Protein AF-A0A523UEN7-F1 (afdb_monomer_lite)

pLDDT: mean 94.12, std 9.46, range [45.19, 98.31]

Structure (mmCIF, N/CA/C/O backbone):
data_AF-A0A523UEN7-F1
#
_entry.id   AF-A0A523UEN7-F1
#
loop_
_atom_site.group_PDB
_atom_site.id
_atom_site.type_symbol
_atom_site.label_atom_id
_atom_site.label_alt_id
_atom_site.label_comp_id
_atom_site.label_asym_id
_atom_site.label_entity_id
_atom_site.label_seq_id
_atom_site.pdbx_PDB_ins_code
_atom_site.Cartn_x
_atom_site.Cartn_y
_atom_site.Cartn_z
_atom_site.occupancy
_atom_site.B_iso_or_equiv
_atom_site.auth_seq_id
_atom_site.auth_comp_id
_atom_site.auth_asym_id
_atom_site.auth_atom_id
_atom_site.pdbx_PDB_model_num
ATOM 1 N N . ALA A 1 1 ? 0.477 -10.254 -5.216 1.00 74.88 1 ALA A N 1
ATOM 2 C CA . ALA A 1 1 ? 1.457 -9.249 -4.715 1.00 74.88 1 ALA A CA 1
ATOM 3 C C . ALA A 1 1 ? 2.914 -9.585 -5.090 1.00 74.88 1 ALA A C 1
ATOM 5 O O . ALA A 1 1 ? 3.383 -10.688 -4.834 1.00 74.88 1 ALA A O 1
ATOM 6 N N . VAL A 1 2 ? 3.632 -8.623 -5.677 1.00 90.69 2 VAL A N 1
ATOM 7 C CA . VAL A 1 2 ? 5.045 -8.638 -6.107 1.00 90.69 2 VAL A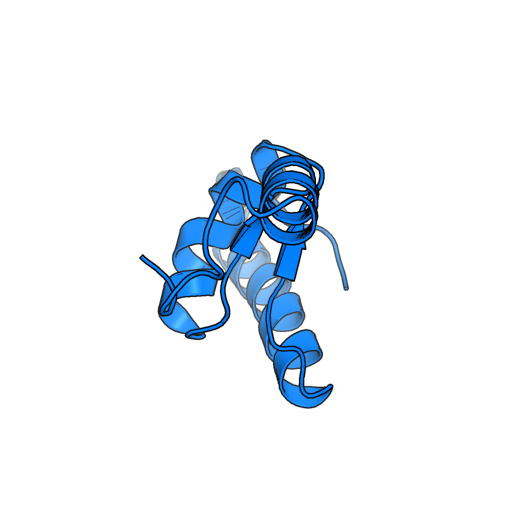 CA 1
ATOM 8 C C . VAL A 1 2 ? 5.817 -7.446 -5.503 1.00 90.69 2 VAL A C 1
ATOM 10 O O . VAL A 1 2 ? 5.226 -6.557 -4.892 1.00 90.69 2 VAL A O 1
ATOM 13 N N . CYS A 1 3 ? 7.146 -7.401 -5.669 1.00 95.19 3 CYS A N 1
ATOM 14 C CA . CYS A 1 3 ? 8.027 -6.338 -5.147 1.00 95.19 3 CYS A CA 1
ATOM 15 C C . CYS A 1 3 ? 7.589 -4.908 -5.557 1.00 95.19 3 CYS A C 1
ATOM 17 O O . CYS A 1 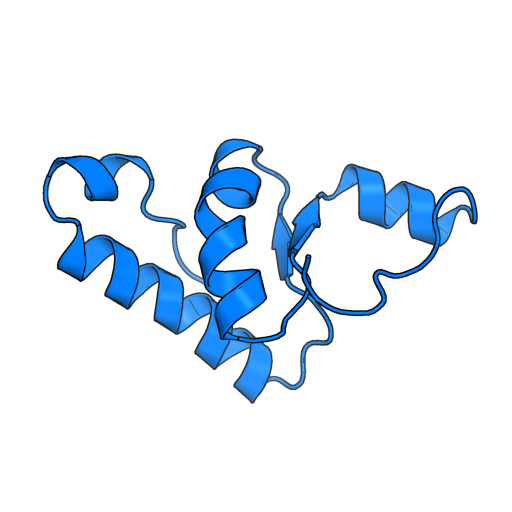3 ? 7.089 -4.704 -6.659 1.00 95.19 3 CYS A O 1
ATOM 19 N N . CYS A 1 4 ? 7.844 -3.900 -4.705 1.00 96.88 4 CYS A N 1
ATOM 20 C CA . CYS A 1 4 ? 7.578 -2.480 -5.003 1.00 96.88 4 CYS A CA 1
ATOM 21 C C . CYS A 1 4 ? 8.604 -1.830 -5.945 1.00 96.88 4 CYS A C 1
ATOM 23 O O . CYS A 1 4 ? 8.438 -0.674 -6.318 1.00 96.88 4 CYS A O 1
ATOM 25 N N . THR A 1 5 ? 9.682 -2.548 -6.279 1.00 97.81 5 THR A N 1
ATOM 26 C CA . THR A 1 5 ? 10.707 -2.162 -7.264 1.00 97.81 5 THR A CA 1
ATOM 27 C C . THR A 1 5 ? 11.437 -0.842 -6.992 1.00 97.81 5 THR A C 1
ATOM 29 O O . THR A 1 5 ? 12.034 -0.281 -7.905 1.00 97.81 5 THR A O 1
ATOM 32 N N . ALA A 1 6 ? 11.490 -0.371 -5.739 1.00 97.69 6 ALA A N 1
ATOM 33 C CA . ALA A 1 6 ? 12.121 0.909 -5.399 1.00 97.69 6 ALA A CA 1
ATOM 34 C C . ALA A 1 6 ? 13.557 1.092 -5.944 1.00 97.69 6 ALA A C 1
ATOM 36 O O . ALA A 1 6 ? 13.817 2.135 -6.543 1.00 97.69 6 ALA A O 1
ATOM 37 N N . PRO A 1 7 ? 14.479 0.107 -5.844 1.00 96.31 7 PRO A N 1
ATOM 38 C CA . PRO A 1 7 ? 15.814 0.250 -6.433 1.00 96.31 7 PRO A CA 1
ATOM 39 C C . PRO A 1 7 ? 15.795 0.308 -7.969 1.00 96.31 7 PRO A C 1
ATOM 41 O O . PRO A 1 7 ? 16.608 0.998 -8.577 1.00 96.31 7 PRO A O 1
ATOM 44 N N . LEU A 1 8 ? 14.841 -0.385 -8.600 1.00 97.31 8 LEU A N 1
ATOM 45 C CA . LEU A 1 8 ? 14.703 -0.464 -10.055 1.00 97.31 8 LEU A CA 1
ATOM 46 C C . LEU A 1 8 ? 14.227 0.862 -10.661 1.00 97.31 8 LEU A C 1
ATOM 48 O O . LEU A 1 8 ? 14.512 1.130 -11.820 1.00 97.31 8 LEU A O 1
ATOM 52 N N . ILE A 1 9 ? 13.568 1.730 -9.884 1.00 97.12 9 ILE A N 1
ATOM 53 C CA . ILE A 1 9 ? 13.135 3.064 -10.340 1.00 97.12 9 ILE A CA 1
ATOM 54 C C . ILE A 1 9 ? 14.312 3.881 -10.900 1.00 97.12 9 ILE A C 1
ATOM 56 O O . ILE A 1 9 ? 14.108 4.703 -11.795 1.00 97.12 9 ILE A O 1
ATOM 60 N N . TYR A 1 10 ? 15.527 3.665 -10.384 1.00 96.25 10 TYR A N 1
ATOM 61 C CA . TYR A 1 10 ? 16.727 4.409 -10.775 1.00 96.25 10 TYR A CA 1
ATOM 62 C C . TYR A 1 10 ? 17.445 3.836 -11.999 1.00 96.25 10 TYR A C 1
ATOM 64 O O . TYR A 1 10 ? 18.208 4.554 -12.638 1.00 96.25 10 TYR A O 1
ATOM 72 N N . THR A 1 11 ? 17.215 2.566 -12.332 1.00 97.75 11 THR A N 1
ATOM 73 C CA . THR A 1 11 ? 17.922 1.872 -13.420 1.00 97.75 11 THR A CA 1
ATOM 74 C C . THR A 1 11 ? 17.008 1.522 -14.590 1.00 97.75 11 THR A C 1
ATOM 76 O O . THR A 1 11 ? 17.446 1.542 -15.734 1.00 97.75 11 THR A O 1
ATOM 79 N N . ASN A 1 12 ? 15.733 1.235 -14.326 1.00 97.69 12 ASN A N 1
ATOM 80 C CA . AS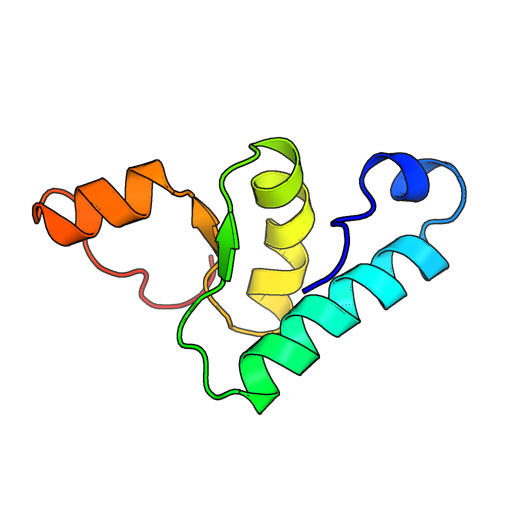N A 1 12 ? 14.708 0.967 -15.325 1.00 97.69 12 ASN A CA 1
ATOM 81 C C . ASN A 1 12 ? 13.322 1.365 -14.785 1.00 97.69 12 ASN A C 1
ATOM 83 O O . ASN A 1 12 ? 12.557 0.549 -14.264 1.00 97.69 12 ASN A O 1
ATOM 87 N N . ARG A 1 13 ? 13.010 2.660 -14.897 1.00 96.81 13 ARG A N 1
ATOM 88 C CA . ARG A 1 13 ? 11.770 3.239 -14.369 1.00 96.81 13 ARG A CA 1
ATOM 89 C C . ARG A 1 13 ? 10.511 2.653 -15.004 1.00 96.81 13 ARG A C 1
ATOM 91 O O . ARG A 1 13 ? 9.536 2.461 -14.288 1.00 96.81 13 ARG A O 1
ATOM 98 N N . GLU A 1 14 ? 10.522 2.404 -16.309 1.00 97.44 14 GLU A N 1
ATOM 99 C CA . GLU A 1 14 ? 9.363 1.866 -17.030 1.00 97.44 14 GLU A CA 1
ATOM 100 C C . GLU A 1 14 ? 8.993 0.484 -16.486 1.00 97.44 14 GLU A C 1
ATOM 102 O O . GLU A 1 14 ? 7.887 0.295 -15.982 1.00 97.44 14 GLU A O 1
ATOM 107 N N . LEU A 1 15 ? 9.973 -0.422 -16.410 1.00 97.12 15 LEU A N 1
ATOM 108 C CA . LEU A 1 15 ? 9.770 -1.745 -15.824 1.00 97.12 15 LEU A CA 1
ATOM 109 C C . LEU A 1 15 ? 9.340 -1.670 -14.351 1.00 97.12 15 LEU A C 1
ATOM 111 O O . LEU A 1 15 ? 8.503 -2.455 -13.903 1.00 97.12 15 LEU A O 1
ATOM 115 N N . ALA A 1 16 ? 9.900 -0.733 -13.579 1.00 97.62 16 ALA A N 1
ATOM 116 C CA . ALA A 1 16 ? 9.505 -0.536 -12.189 1.00 97.62 16 ALA A CA 1
ATOM 117 C C . ALA A 1 16 ? 8.017 -0.168 -12.071 1.00 97.62 16 ALA A C 1
ATOM 119 O O . ALA A 1 16 ? 7.312 -0.793 -11.278 1.00 97.62 16 ALA A O 1
ATOM 120 N N . VAL A 1 17 ? 7.544 0.786 -12.879 1.00 96.50 17 VAL A N 1
ATOM 121 C CA . VAL A 1 17 ? 6.139 1.222 -12.915 1.00 96.50 17 VAL A CA 1
ATOM 122 C C . VAL A 1 17 ? 5.222 0.092 -13.384 1.00 96.50 17 VAL A C 1
ATOM 124 O O . VAL A 1 17 ? 4.195 -0.141 -12.749 1.00 96.50 17 VAL A O 1
ATOM 127 N N . ASP A 1 18 ? 5.608 -0.665 -14.411 1.00 96.62 18 ASP A N 1
ATOM 128 C CA . ASP A 1 18 ? 4.820 -1.799 -14.907 1.00 96.62 18 ASP A CA 1
ATOM 129 C C . ASP A 1 18 ? 4.644 -2.894 -13.851 1.00 96.62 18 ASP A C 1
ATOM 131 O O . ASP A 1 18 ? 3.565 -3.467 -13.701 1.00 96.62 18 ASP A O 1
ATOM 135 N N . ILE A 1 19 ? 5.691 -3.189 -13.077 1.00 97.31 19 ILE A N 1
ATOM 136 C CA . ILE A 1 19 ? 5.604 -4.157 -11.978 1.00 97.31 19 ILE A CA 1
ATOM 137 C C . ILE A 1 19 ? 4.748 -3.604 -10.832 1.00 97.31 19 ILE A C 1
ATOM 139 O O . ILE A 1 19 ? 3.936 -4.337 -10.269 1.00 97.31 19 ILE A O 1
ATOM 143 N N . GLN A 1 20 ? 4.892 -2.319 -10.490 1.00 97.12 20 GLN A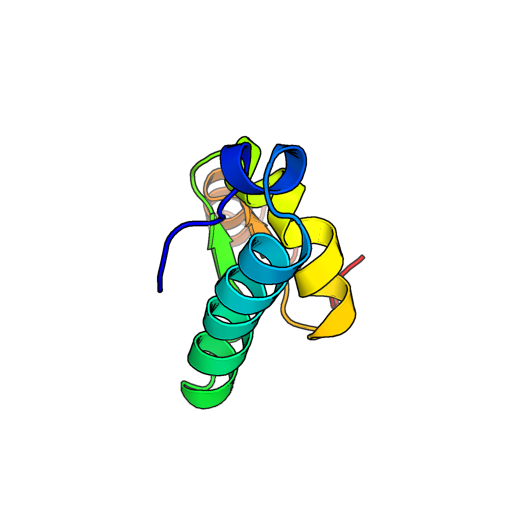 N 1
ATOM 144 C CA . GLN A 1 20 ? 4.074 -1.679 -9.454 1.00 97.12 20 GLN A CA 1
ATOM 145 C C . GLN A 1 20 ? 2.590 -1.704 -9.831 1.00 97.12 20 GLN A C 1
ATOM 147 O O . GLN A 1 20 ? 1.765 -2.040 -8.987 1.00 97.12 20 GLN A O 1
ATOM 152 N N . LYS A 1 21 ? 2.255 -1.429 -11.097 1.00 96.69 21 LYS A N 1
ATOM 153 C CA . LYS A 1 21 ? 0.892 -1.477 -11.640 1.00 96.69 21 LYS A CA 1
ATOM 154 C C . LYS A 1 21 ? 0.218 -2.829 -11.409 1.00 96.69 21 LYS A C 1
ATOM 156 O O . LYS A 1 21 ? -0.907 -2.863 -10.920 1.00 96.69 21 LYS A O 1
ATOM 161 N N . LYS A 1 22 ? 0.940 -3.932 -11.636 1.00 96.94 22 LYS A N 1
ATOM 162 C CA . LYS A 1 22 ? 0.423 -5.294 -11.420 1.00 96.94 22 LYS A CA 1
ATOM 163 C C . LYS A 1 22 ? -0.059 -5.534 -9.989 1.00 96.94 22 LYS A C 1
ATOM 165 O O . LYS A 1 22 ? -1.026 -6.257 -9.806 1.00 96.94 22 LYS A O 1
ATOM 170 N N . ASN A 1 23 ? 0.572 -4.926 -8.977 1.00 97.25 23 ASN A N 1
ATOM 171 C CA . ASN A 1 23 ? 0.100 -5.046 -7.590 1.00 97.25 23 ASN A CA 1
ATOM 172 C C . ASN A 1 23 ? -1.288 -4.438 -7.385 1.00 97.25 23 ASN A C 1
ATOM 174 O O . ASN A 1 23 ? -2.098 -5.002 -6.657 1.00 97.25 23 ASN A O 1
ATOM 178 N N . PHE A 1 24 ? -1.544 -3.286 -8.003 1.00 96.81 24 PHE A N 1
ATOM 179 C CA . PHE A 1 24 ? -2.821 -2.591 -7.876 1.00 96.81 24 PHE A CA 1
ATOM 180 C C . PHE A 1 24 ? -3.908 -3.268 -8.705 1.00 96.81 24 PHE A C 1
ATOM 182 O O . PHE A 1 24 ? -5.015 -3.445 -8.213 1.00 96.81 24 PHE A O 1
ATOM 189 N N . GLU A 1 25 ? -3.585 -3.703 -9.924 1.00 97.00 25 GLU A N 1
ATOM 190 C CA . GLU A 1 25 ? -4.516 -4.459 -10.769 1.00 97.00 25 GLU A CA 1
ATOM 191 C C . GLU A 1 25 ? -4.944 -5.777 -10.107 1.00 97.00 25 GLU A C 1
ATOM 193 O O . GLU A 1 25 ? -6.134 -6.073 -10.068 1.00 97.00 25 GLU A O 1
ATOM 198 N N . ASP A 1 26 ? -3.995 -6.523 -9.531 1.00 97.38 26 ASP A N 1
ATOM 199 C CA . ASP A 1 26 ? -4.245 -7.763 -8.778 1.00 97.38 26 ASP A CA 1
ATOM 200 C C . ASP A 1 26 ? -5.150 -7.510 -7.560 1.00 97.38 26 ASP A C 1
ATOM 202 O O . ASP A 1 26 ? -6.162 -8.186 -7.373 1.00 97.38 26 ASP A O 1
ATOM 206 N N . ALA A 1 27 ? -4.837 -6.480 -6.764 1.00 96.94 27 ALA A N 1
ATOM 207 C CA . ALA A 1 27 ? -5.629 -6.115 -5.591 1.00 96.94 27 ALA A CA 1
ATOM 208 C C . ALA A 1 27 ? -7.069 -5.709 -5.958 1.00 96.94 27 ALA A C 1
ATOM 210 O O . ALA A 1 27 ? -8.016 -6.173 -5.324 1.00 96.94 27 ALA A O 1
ATOM 211 N N . ILE A 1 28 ? -7.243 -4.897 -7.006 1.00 96.12 28 ILE A N 1
ATOM 212 C CA . ILE A 1 28 ? -8.565 -4.483 -7.500 1.00 96.12 28 ILE A CA 1
ATOM 213 C C . ILE A 1 28 ? -9.344 -5.682 -8.040 1.00 96.12 28 ILE A C 1
ATOM 215 O O . ILE A 1 28 ? -10.522 -5.831 -7.724 1.00 96.12 28 ILE A O 1
ATOM 219 N N . ALA A 1 29 ? -8.703 -6.555 -8.822 1.00 97.56 29 ALA A N 1
ATOM 220 C CA . ALA A 1 29 ? -9.345 -7.749 -9.368 1.00 97.56 29 ALA A CA 1
ATOM 221 C C . ALA A 1 29 ? -9.847 -8.699 -8.266 1.00 97.56 29 ALA A C 1
ATOM 223 O O . ALA A 1 29 ? -10.855 -9.378 -8.452 1.00 97.56 29 ALA A O 1
ATOM 224 N N . CYS A 1 30 ? -9.181 -8.708 -7.108 1.00 97.06 30 CYS A N 1
ATOM 225 C CA . CYS A 1 30 ? -9.600 -9.461 -5.927 1.00 97.06 30 CYS A CA 1
ATOM 226 C C . CYS A 1 30 ? -10.669 -8.752 -5.072 1.00 97.06 30 CYS A C 1
ATOM 228 O O . CYS A 1 30 ? -11.120 -9.330 -4.085 1.00 97.06 30 CYS A O 1
ATOM 230 N N . GLY A 1 31 ? -11.066 -7.521 -5.410 1.00 96.50 31 GLY A N 1
ATOM 231 C CA . GLY A 1 31 ? -12.036 -6.738 -4.639 1.00 96.50 31 GLY A CA 1
ATOM 232 C C . GLY A 1 31 ? -11.480 -6.161 -3.335 1.00 96.50 31 GLY A C 1
ATOM 233 O O . GLY A 1 31 ? -12.230 -6.005 -2.377 1.00 96.50 31 GLY A O 1
ATOM 234 N N . ALA A 1 32 ? -10.175 -5.883 -3.264 1.00 96.56 32 ALA A N 1
ATOM 235 C CA . ALA A 1 32 ? -9.567 -5.302 -2.070 1.00 96.56 32 ALA A CA 1
ATOM 236 C C . ALA A 1 32 ? -9.983 -3.834 -1.861 1.00 96.56 32 ALA A C 1
ATOM 238 O O . ALA A 1 32 ? -9.992 -3.048 -2.806 1.00 96.56 32 ALA A O 1
ATOM 239 N N . ASP A 1 33 ? -10.217 -3.447 -0.603 1.00 95.62 33 ASP A N 1
ATOM 240 C CA . ASP A 1 33 ? -10.536 -2.061 -0.221 1.00 95.62 33 ASP A CA 1
ATOM 241 C C . ASP A 1 33 ? -9.296 -1.169 -0.042 1.00 95.62 33 ASP A C 1
ATOM 243 O O . ASP A 1 33 ? -9.398 0.057 -0.044 1.00 95.62 33 ASP A O 1
ATOM 247 N N . ALA A 1 34 ? -8.118 -1.768 0.171 1.00 96.00 34 ALA A N 1
ATOM 248 C CA . ALA A 1 34 ? -6.857 -1.062 0.392 1.00 96.00 34 ALA A CA 1
ATOM 249 C C . ALA A 1 34 ? -5.636 -1.967 0.149 1.00 96.00 34 ALA A C 1
ATOM 251 O O . ALA A 1 34 ? -5.710 -3.191 0.260 1.00 96.00 34 ALA A O 1
ATOM 252 N N . ILE A 1 35 ? -4.477 -1.351 -0.092 1.00 96.12 35 ILE A N 1
ATOM 253 C CA . ILE A 1 35 ? -3.162 -1.991 0.014 1.00 96.12 35 ILE A CA 1
ATOM 254 C C . ILE A 1 35 ? -2.558 -1.661 1.375 1.00 96.12 35 ILE A C 1
ATOM 256 O O . ILE A 1 35 ? -2.409 -0.494 1.737 1.00 96.12 35 ILE A O 1
ATOM 260 N N . ILE A 1 36 ? -2.138 -2.694 2.104 1.00 96.94 36 ILE A N 1
ATOM 261 C CA . ILE A 1 36 ? -1.418 -2.538 3.368 1.00 96.94 36 ILE A CA 1
ATOM 262 C C . ILE A 1 36 ? 0.079 -2.732 3.130 1.00 96.94 36 ILE A C 1
ATOM 264 O O . ILE A 1 36 ? 0.502 -3.729 2.545 1.00 96.94 36 ILE A O 1
ATOM 268 N N . THR A 1 37 ? 0.902 -1.795 3.602 1.00 97.06 37 THR A N 1
ATOM 269 C CA . THR A 1 37 ? 2.367 -1.891 3.519 1.00 97.06 37 THR A CA 1
ATOM 270 C C . THR A 1 37 ? 3.008 -1.881 4.902 1.00 97.06 37 THR A C 1
ATOM 272 O O . THR A 1 37 ? 2.606 -1.135 5.787 1.00 97.06 37 THR A O 1
ATOM 275 N N . SER A 1 38 ? 4.042 -2.699 5.098 1.00 96.94 38 SER A N 1
ATOM 276 C CA . SER A 1 38 ? 4.838 -2.742 6.338 1.00 96.94 38 SER A CA 1
ATOM 277 C C . SER A 1 38 ? 6.242 -2.150 6.184 1.00 96.94 38 SER A C 1
ATOM 279 O O . SER A 1 38 ? 6.960 -1.978 7.164 1.00 96.94 38 SER A O 1
ATOM 281 N N . CYS A 1 39 ? 6.638 -1.804 4.957 1.00 97.62 39 CYS A N 1
ATOM 282 C CA . CYS A 1 39 ? 7.924 -1.190 4.651 1.00 97.62 39 CYS A CA 1
ATOM 283 C C . CYS A 1 39 ? 7.727 0.287 4.269 1.00 97.62 39 CYS A C 1
ATOM 285 O O . CYS A 1 39 ? 6.937 0.565 3.359 1.00 97.62 39 CYS A O 1
ATOM 287 N N . PRO A 1 40 ? 8.448 1.238 4.898 1.00 97.12 40 PRO A N 1
ATOM 288 C CA . PRO A 1 40 ? 8.293 2.665 4.607 1.00 97.12 40 PRO A CA 1
ATOM 289 C C . PRO A 1 40 ? 8.660 3.011 3.158 1.00 97.12 40 PRO A C 1
ATOM 291 O O . PRO A 1 40 ? 8.078 3.920 2.568 1.00 97.12 40 PRO A O 1
ATOM 294 N N . ILE A 1 41 ? 9.572 2.247 2.546 1.00 98.00 41 ILE A N 1
ATOM 295 C CA . ILE A 1 41 ? 9.923 2.408 1.131 1.00 98.00 41 ILE A CA 1
ATOM 296 C C . ILE A 1 41 ? 8.753 2.001 0.230 1.00 98.00 41 ILE A C 1
ATOM 298 O O . ILE A 1 41 ? 8.404 2.744 -0.685 1.00 98.00 41 ILE A O 1
ATOM 302 N N . CYS A 1 42 ? 8.105 0.861 0.503 1.00 97.69 42 CYS A N 1
ATOM 303 C CA . CYS A 1 42 ? 6.910 0.450 -0.238 1.00 97.69 42 CYS A CA 1
ATOM 304 C C . CYS A 1 42 ? 5.794 1.486 -0.096 1.00 97.69 42 CYS A C 1
ATOM 306 O O . CYS A 1 42 ? 5.204 1.876 -1.099 1.00 97.69 42 CYS A O 1
ATOM 308 N N . TYR A 1 43 ? 5.554 1.971 1.127 1.00 97.19 43 TYR A N 1
ATOM 309 C CA . TYR A 1 43 ? 4.553 3.001 1.391 1.00 97.19 43 TYR A CA 1
ATOM 310 C C . TYR A 1 43 ? 4.795 4.262 0.547 1.00 97.19 43 TYR A C 1
ATOM 312 O O . TYR A 1 43 ? 3.876 4.761 -0.102 1.00 97.19 43 TYR A O 1
ATOM 320 N N . GLY A 1 44 ? 6.045 4.735 0.486 1.00 96.38 44 GLY A N 1
ATOM 321 C CA . GLY A 1 44 ? 6.422 5.894 -0.323 1.00 96.38 44 GLY A CA 1
ATOM 322 C C . GLY A 1 44 ? 6.245 5.669 -1.826 1.00 96.38 44 GLY A C 1
ATOM 323 O O . GLY A 1 44 ? 5.629 6.490 -2.506 1.00 96.38 44 GLY A O 1
ATOM 324 N N . VAL A 1 45 ? 6.738 4.544 -2.351 1.00 96.94 45 VAL A N 1
ATOM 325 C CA . VAL A 1 45 ? 6.657 4.221 -3.786 1.00 96.94 45 VAL A CA 1
ATOM 326 C C . VAL A 1 45 ? 5.212 4.045 -4.252 1.00 96.94 45 VAL A C 1
ATOM 328 O O . VAL A 1 45 ? 4.839 4.525 -5.321 1.00 96.94 45 VAL A O 1
ATOM 331 N N . PHE A 1 46 ? 4.372 3.418 -3.433 1.00 96.88 46 PHE A N 1
ATOM 332 C CA . PHE A 1 46 ? 2.970 3.167 -3.756 1.00 96.88 46 PHE A CA 1
ATOM 333 C C . PHE A 1 46 ? 2.053 4.374 -3.569 1.00 96.88 46 PHE A C 1
ATOM 335 O O . PHE A 1 46 ? 0.885 4.291 -3.936 1.00 96.88 46 PHE A O 1
ATOM 342 N N . ARG A 1 47 ? 2.548 5.520 -3.086 1.00 93.81 47 ARG A N 1
ATOM 343 C CA . ARG A 1 47 ? 1.721 6.722 -2.919 1.00 93.81 47 ARG A CA 1
ATOM 344 C C . ARG A 1 47 ? 1.116 7.218 -4.238 1.00 93.81 47 ARG A C 1
ATOM 346 O O . ARG A 1 47 ? -0.072 7.518 -4.290 1.00 93.81 47 ARG A O 1
ATOM 353 N N . ARG A 1 48 ? 1.913 7.281 -5.312 1.00 93.19 48 ARG A N 1
ATOM 354 C CA . ARG A 1 48 ? 1.422 7.721 -6.630 1.00 93.19 48 ARG A CA 1
ATOM 355 C C . ARG A 1 48 ? 0.482 6.688 -7.275 1.00 93.19 48 ARG A C 1
ATOM 357 O O . ARG A 1 48 ? -0.611 7.093 -7.658 1.00 93.19 48 ARG A O 1
ATOM 364 N N . PRO A 1 49 ? 0.838 5.392 -7.359 1.00 94.56 49 PRO A N 1
ATOM 365 C CA . PRO A 1 49 ? -0.083 4.359 -7.831 1.00 94.56 49 PRO A CA 1
ATOM 366 C C . PRO A 1 49 ? -1.401 4.304 -7.045 1.00 94.56 49 PRO A C 1
ATOM 368 O O . PRO A 1 49 ? -2.457 4.277 -7.659 1.00 94.56 49 PRO A O 1
ATOM 371 N N . SER A 1 50 ? -1.361 4.396 -5.712 1.00 95.12 50 SER A N 1
ATOM 372 C CA . SER A 1 50 ? -2.553 4.468 -4.848 1.00 95.12 50 SER A CA 1
ATOM 373 C C . SER A 1 50 ? -3.536 5.543 -5.303 1.00 95.12 50 SER A C 1
ATOM 375 O O . SER A 1 50 ? -4.712 5.255 -5.510 1.00 95.12 50 SER A O 1
ATOM 377 N N . SER A 1 51 ? -3.029 6.751 -5.573 1.00 92.94 51 SER A N 1
ATOM 378 C CA . SER A 1 51 ? -3.829 7.853 -6.113 1.00 92.94 51 SER A CA 1
ATOM 379 C C . SER A 1 51 ? -4.375 7.578 -7.519 1.00 92.94 51 SER A C 1
ATOM 381 O O . SER A 1 51 ? -5.520 7.911 -7.805 1.00 92.94 51 SER A O 1
ATOM 383 N N . GLN A 1 52 ? -3.586 6.950 -8.395 1.00 94.38 52 GLN A N 1
ATOM 384 C CA . GLN A 1 52 ? -3.999 6.644 -9.771 1.00 94.38 52 GLN A CA 1
ATOM 385 C C . GLN A 1 52 ? -5.066 5.547 -9.850 1.00 94.38 52 GLN A C 1
ATOM 387 O O . GLN A 1 52 ? -5.937 5.605 -10.712 1.00 94.38 52 GLN A O 1
ATOM 392 N N . PHE A 1 53 ? -4.986 4.556 -8.965 1.00 94.50 53 PHE A N 1
ATOM 393 C CA . PHE A 1 53 ? -5.889 3.408 -8.920 1.00 94.50 53 PHE A CA 1
ATOM 394 C C . PHE A 1 53 ? -7.069 3.603 -7.964 1.00 94.50 53 PHE A C 1
ATOM 396 O O . PHE A 1 53 ? -7.919 2.722 -7.874 1.00 94.50 53 PHE A O 1
ATOM 403 N N . ASN A 1 54 ? -7.129 4.742 -7.263 1.00 93.25 54 ASN A N 1
ATOM 404 C CA . ASN A 1 54 ? -8.117 5.026 -6.224 1.00 93.25 54 ASN A CA 1
ATOM 405 C C . ASN A 1 54 ? -8.223 3.892 -5.183 1.00 93.25 54 ASN A C 1
ATOM 407 O O . ASN A 1 54 ? -9.310 3.552 -4.720 1.00 93.25 54 ASN A O 1
ATOM 411 N N . LEU A 1 55 ? -7.080 3.294 -4.837 1.00 94.88 55 LEU A N 1
ATOM 412 C CA . LEU A 1 55 ? -6.979 2.197 -3.880 1.00 94.88 55 LEU A CA 1
ATOM 413 C C . LEU A 1 55 ? -6.085 2.649 -2.720 1.00 94.88 55 LEU A C 1
ATOM 415 O O . LEU A 1 55 ? -4.867 2.739 -2.910 1.00 94.88 55 LEU A O 1
ATOM 419 N N . PRO A 1 56 ? -6.654 2.954 -1.538 1.00 95.44 56 PRO A N 1
ATOM 420 C CA . PRO A 1 56 ? -5.909 3.475 -0.402 1.00 95.44 56 PRO A CA 1
ATOM 421 C C . PRO A 1 56 ? -4.673 2.640 -0.061 1.00 95.44 56 PRO A C 1
ATOM 423 O O . PRO A 1 56 ? -4.743 1.423 0.080 1.00 95.44 56 PRO A O 1
ATOM 426 N N . ASN A 1 57 ? -3.538 3.308 0.127 1.00 95.94 57 ASN A N 1
ATOM 427 C CA . ASN A 1 57 ? -2.316 2.704 0.650 1.00 95.94 57 ASN A CA 1
ATOM 428 C C . ASN A 1 57 ? -2.187 3.069 2.130 1.00 95.94 57 ASN A C 1
ATOM 430 O O . ASN A 1 57 ? -2.029 4.244 2.465 1.00 95.94 57 ASN A O 1
ATOM 434 N N . ILE A 1 58 ? -2.268 2.073 3.007 1.00 96.75 58 ILE A N 1
ATOM 435 C CA . ILE A 1 58 ? -2.259 2.240 4.461 1.00 96.75 58 ILE A CA 1
ATOM 436 C C . ILE A 1 58 ? -0.998 1.578 5.012 1.00 96.75 58 ILE A C 1
ATOM 438 O O . ILE A 1 58 ? -0.692 0.421 4.717 1.00 96.75 58 ILE A O 1
ATOM 442 N N . PHE A 1 59 ? -0.248 2.309 5.832 1.00 97.62 59 PHE A N 1
ATOM 443 C CA . PHE A 1 59 ? 0.879 1.718 6.542 1.00 97.62 59 PHE A CA 1
ATOM 444 C C . PHE A 1 59 ? 0.374 0.830 7.688 1.00 97.62 59 PHE A C 1
ATOM 446 O O . PHE A 1 59 ? -0.612 1.162 8.341 1.00 97.62 59 PHE A O 1
ATOM 453 N N . ILE A 1 60 ? 1.042 -0.291 7.962 1.00 97.94 60 ILE A N 1
ATOM 454 C CA . ILE A 1 60 ? 0.544 -1.321 8.888 1.00 97.94 60 ILE A CA 1
ATOM 455 C C . ILE A 1 60 ? 0.216 -0.780 10.287 1.00 97.94 60 ILE A C 1
ATOM 457 O O . ILE A 1 60 ? -0.771 -1.188 10.890 1.00 97.94 60 ILE A O 1
ATOM 461 N N . THR A 1 61 ? 0.985 0.184 10.797 1.00 97.75 61 THR A N 1
ATOM 462 C CA . THR A 1 61 ? 0.692 0.794 12.101 1.00 97.75 61 THR A CA 1
ATOM 463 C C . THR A 1 61 ? -0.556 1.669 12.057 1.00 97.75 61 THR A C 1
ATOM 465 O O . THR A 1 61 ? -1.318 1.678 13.016 1.00 97.75 61 THR A O 1
ATOM 468 N N . ASP A 1 62 ? -0.822 2.353 10.943 1.00 97.50 62 ASP A N 1
ATOM 469 C CA . ASP A 1 62 ? -2.059 3.111 10.763 1.00 97.50 62 ASP A CA 1
ATOM 470 C C . ASP A 1 62 ? -3.277 2.191 10.653 1.00 97.50 62 ASP A C 1
ATOM 472 O O . ASP A 1 62 ? -4.334 2.555 11.157 1.00 97.50 62 ASP A O 1
ATOM 476 N N . LEU A 1 63 ? -3.136 0.987 10.085 1.00 97.81 63 LEU A N 1
ATOM 477 C CA . LEU A 1 63 ? -4.204 -0.018 10.122 1.00 97.81 63 LEU A CA 1
ATOM 478 C C . LEU A 1 63 ? -4.549 -0.408 11.567 1.00 97.81 63 LEU A C 1
ATOM 480 O O . LEU A 1 63 ? -5.725 -0.443 11.925 1.00 97.81 63 LEU A O 1
ATOM 484 N N . CYS A 1 64 ? -3.542 -0.637 12.417 1.00 98.31 64 CYS A N 1
ATOM 485 C CA . CYS A 1 64 ? -3.769 -0.906 13.840 1.00 98.31 64 CYS A CA 1
ATOM 486 C C . CYS A 1 64 ? -4.478 0.267 14.532 1.00 98.31 64 CYS A C 1
ATOM 488 O O . CYS A 1 64 ? -5.430 0.059 15.277 1.00 98.31 64 CYS A O 1
ATOM 490 N N . ARG A 1 65 ? -4.057 1.505 14.254 1.00 98.25 65 ARG A N 1
ATOM 491 C CA . ARG A 1 65 ? -4.685 2.714 14.812 1.00 98.25 65 ARG A CA 1
ATOM 492 C C . ARG A 1 65 ? -6.134 2.880 14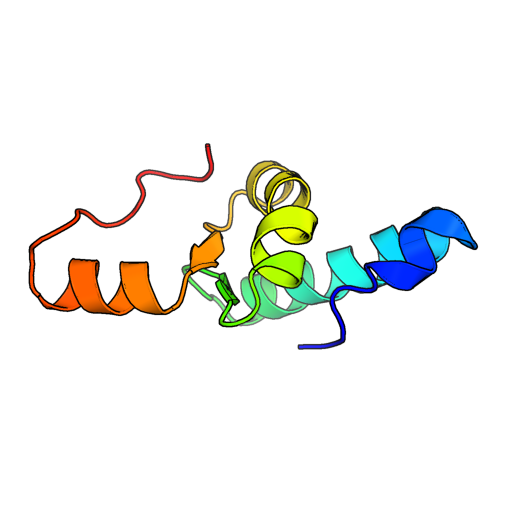.358 1.00 98.25 65 ARG A C 1
ATOM 494 O O . ARG A 1 65 ? -6.963 3.323 15.146 1.00 98.25 65 ARG A O 1
ATOM 501 N N . ILE A 1 66 ? -6.454 2.488 13.124 1.00 97.75 66 ILE A N 1
ATOM 502 C CA . ILE A 1 66 ? -7.838 2.438 12.635 1.00 97.75 66 ILE A CA 1
ATOM 503 C C . ILE A 1 66 ? -8.649 1.404 13.420 1.00 97.75 66 ILE A C 1
ATOM 505 O O . ILE A 1 66 ? -9.732 1.720 13.903 1.00 97.75 66 ILE A O 1
ATOM 509 N N . ALA A 1 67 ? -8.109 0.199 13.619 1.00 97.69 67 ALA A N 1
ATOM 510 C CA . ALA A 1 67 ? -8.777 -0.850 14.390 1.00 97.69 67 ALA A CA 1
ATOM 511 C C . ALA A 1 67 ? -9.014 -0.460 15.863 1.00 97.69 67 ALA A C 1
ATOM 513 O O . ALA A 1 67 ? -10.011 -0.865 16.454 1.00 97.69 67 ALA A O 1
ATOM 514 N N . LEU A 1 68 ? -8.121 0.349 16.442 1.00 98.31 68 LEU A N 1
ATOM 515 C CA . LEU A 1 68 ? -8.242 0.889 17.801 1.00 98.31 68 LEU A CA 1
ATOM 516 C C . LEU A 1 68 ? -9.163 2.121 17.900 1.00 98.31 68 LEU A C 1
ATOM 518 O O . LEU A 1 68 ? -9.402 2.611 19.000 1.00 98.31 68 LEU A O 1
ATOM 522 N N . GLY A 1 69 ? -9.673 2.643 16.779 1.00 97.06 69 GLY A N 1
ATOM 523 C CA . GLY A 1 69 ? -10.504 3.851 16.752 1.00 97.06 69 GLY A CA 1
ATOM 524 C C . GLY A 1 69 ? -9.728 5.165 16.918 1.00 97.06 69 GLY A C 1
ATOM 525 O O . GLY A 1 69 ? -10.332 6.220 17.086 1.00 97.06 69 GLY A O 1
ATOM 526 N N . GLU A 1 70 ? -8.396 5.134 16.845 1.00 97.81 70 GLU A N 1
ATOM 527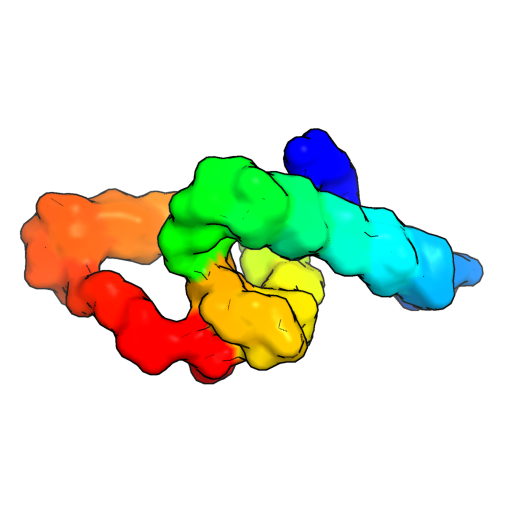 C CA . GLU A 1 70 ? -7.540 6.325 16.944 1.00 97.81 70 GLU A CA 1
ATOM 528 C C . GLU A 1 70 ? -7.467 7.119 15.631 1.00 97.81 70 GLU A C 1
ATOM 530 O O . GLU A 1 70 ? -7.060 8.284 15.619 1.00 97.81 70 GLU A O 1
ATOM 535 N N . LYS A 1 71 ? -7.800 6.478 14.505 1.00 95.56 71 LYS A N 1
ATOM 536 C CA . LYS A 1 71 ? -7.742 7.061 13.160 1.00 95.56 71 LYS A CA 1
ATOM 537 C C . LYS A 1 71 ? -8.947 6.592 12.329 1.00 95.56 71 LYS A C 1
ATOM 539 O O . LYS A 1 71 ? -9.296 5.419 12.406 1.00 95.56 71 LYS A O 1
ATOM 544 N N . PRO A 1 72 ? -9.580 7.452 11.512 1.00 95.56 72 PRO A N 1
ATOM 545 C CA . PRO A 1 72 ? -10.638 7.011 10.606 1.00 95.56 72 PRO A CA 1
ATOM 546 C C . PRO A 1 72 ? -10.075 6.214 9.418 1.00 95.56 72 PRO A C 1
ATOM 548 O O . PRO A 1 72 ? -8.908 6.376 9.042 1.00 95.56 72 PRO A O 1
ATOM 551 N N . TRP A 1 73 ? -10.921 5.389 8.791 1.00 94.75 73 TRP A N 1
ATOM 552 C CA . TRP A 1 73 ? -10.618 4.794 7.486 1.00 94.75 73 TRP A CA 1
ATOM 553 C C . TRP A 1 73 ? -10.390 5.908 6.446 1.00 94.75 73 TRP A C 1
ATOM 555 O O . TRP A 1 73 ? -11.106 6.911 6.476 1.00 94.75 73 TRP A O 1
ATOM 565 N N . PRO A 1 74 ? -9.398 5.793 5.544 1.00 88.62 74 PRO A N 1
ATOM 566 C CA . PRO A 1 74 ? -9.145 6.831 4.551 1.00 88.62 74 PRO A CA 1
ATOM 567 C C . PRO A 1 74 ? -10.332 6.990 3.591 1.00 88.62 74 PRO A C 1
ATOM 569 O O . PRO A 1 74 ? -10.700 6.058 2.878 1.00 88.62 74 PRO A O 1
ATOM 572 N N . GLU A 1 75 ? -10.895 8.197 3.531 1.00 70.75 75 GLU A N 1
ATOM 573 C CA . GLU A 1 75 ? -11.869 8.601 2.510 1.00 70.75 75 GLU A CA 1
ATOM 574 C C . GLU A 1 75 ? -11.150 8.815 1.164 1.00 70.75 75 GLU A C 1
ATOM 576 O O . GLU A 1 75 ? -10.868 9.941 0.755 1.00 70.75 75 GLU A O 1
ATOM 581 N N . GLY A 1 76 ? -10.774 7.718 0.503 1.00 60.94 76 GLY A N 1
ATOM 582 C CA . GLY A 1 76 ? -10.055 7.743 -0.773 1.00 60.94 76 GLY A CA 1
ATOM 583 C C . GLY A 1 76 ? -8.587 8.185 -0.669 1.00 60.94 76 GLY A C 1
ATOM 584 O O . GLY A 1 76 ? -8.111 8.719 0.335 1.00 60.94 76 GLY A O 1
ATOM 585 N N . SER A 1 77 ? -7.818 7.906 -1.719 1.00 49.66 77 SER A N 1
ATOM 586 C CA . SER A 1 77 ? -6.371 8.147 -1.770 1.00 49.66 77 SER A CA 1
ATOM 587 C C . SER A 1 77 ? -6.034 9.644 -1.931 1.00 49.66 77 SER A C 1
ATOM 589 O O . SER A 1 77 ? -6.287 10.209 -2.995 1.00 49.66 77 SER A O 1
ATOM 591 N N . ARG A 1 78 ? -5.422 10.278 -0.917 1.00 45.19 78 ARG A N 1
ATOM 592 C CA . ARG A 1 78 ? -4.715 11.579 -1.035 1.00 45.19 78 ARG A CA 1
ATOM 593 C C . ARG A 1 78 ? -3.191 11.406 -1.117 1.00 45.19 78 ARG A C 1
ATOM 595 O O . ARG A 1 78 ? -2.664 10.425 -0.551 1.00 45.19 78 ARG A O 1
#

Radius of gyration: 12.76 Å; chains: 1; bounding box: 30×21×35 Å

Secondary structure (DSSP, 8-state):
-----GGGGGT-HHHHHHHHHHHHHHHHHTT-S-EEESSHHHHHHTHHHHHHHT--EEEHHHHHHHHTTSSPPPSS--

Foldseek 3Di:
DDDCCLVVCVVPVVVNVVRNLVVLVVCVVVVHQAAEDADVSSLVSCLVVQQVSQHHYHYPVVVVCCVVVNDPDDPTRD

Sequence (78 aa):
AVCCTAPLIYTNRELAVDIQKKNFEDAIACGADAIITSCPICYGVFRRPSSQFNLPNIFITDLCRIALGEKPWPEGSR